Protein AF-A0A0F7PQX0-F1 (afdb_monomer)

Radius of gyration: 17.33 Å; Cα contacts (8 Å, |Δi|>4): 80; chains: 1; bounding box: 36×37×51 Å

Secondary structure (DSSP, 8-state):
---PPP---GGGGS-HHHHHHHHHHHHHHHHHHHHHHHHHHHHHHHHHHH-------HHHHHHHHHHHHHHHHHT-HHHHHHHHHHHHHHHSTT--HHHHHHHHHHHHHHHHTT-

pLDDT: mean 83.14, std 13.58, range [38.31, 96.0]

Mean predicted aligned error: 7.8 Å

Nearest PDB structures (foldseek):
  4clv-assembly1_B  TM=4.391E-01  e=2.911E+00  Cupriavidus metallidurans
  6zw4-assembly1_A  TM=3.928E-01  e=2.340E+00  Nostoc punctiforme

Structure (mmCIF, N/CA/C/O backbone):
data_AF-A0A0F7PQX0-F1
#
_entry.id   AF-A0A0F7PQX0-F1
#
loop_
_atom_site.group_PDB
_atom_site.id
_atom_site.type_symbol
_atom_site.label_atom_id
_atom_site.label_alt_id
_atom_site.label_comp_id
_atom_site.label_asym_id
_atom_site.label_entity_id
_atom_site.label_seq_id
_atom_site.pdbx_PDB_ins_code
_atom_site.Cartn_x
_atom_site.Cartn_y
_atom_site.Cartn_z
_atom_site.occupancy
_atom_site.B_iso_or_equiv
_atom_site.auth_seq_id
_atom_site.auth_comp_id
_atom_site.auth_asym_id
_atom_site.auth_atom_id
_atom_site.pdbx_PDB_model_num
ATOM 1 N N . MET A 1 1 ? -11.679 -28.356 32.344 1.00 43.12 1 MET A N 1
ATOM 2 C CA . MET A 1 1 ? -11.348 -27.948 30.962 1.00 43.12 1 MET A CA 1
ATOM 3 C C . MET A 1 1 ? -11.199 -26.438 30.989 1.00 43.12 1 MET A C 1
ATOM 5 O O . MET A 1 1 ? -12.171 -25.759 31.284 1.00 43.12 1 MET A O 1
ATOM 9 N N . ALA A 1 2 ? -9.970 -25.933 30.886 1.00 38.31 2 ALA A N 1
ATOM 10 C CA . ALA A 1 2 ? -9.678 -24.516 31.072 1.00 38.31 2 ALA A CA 1
ATOM 11 C C . ALA A 1 2 ? -10.131 -23.724 29.838 1.00 38.31 2 ALA A C 1
ATOM 13 O O . ALA A 1 2 ? -9.561 -23.873 28.760 1.00 38.31 2 ALA A O 1
ATOM 14 N N . SER A 1 3 ? -11.165 -22.902 30.004 1.00 41.88 3 SER A N 1
ATOM 15 C CA . SER A 1 3 ? -11.545 -21.881 29.033 1.00 41.88 3 SER A CA 1
ATOM 16 C C . SER A 1 3 ? -10.432 -20.837 28.975 1.00 41.88 3 SER A C 1
ATOM 18 O O . SER A 1 3 ? -10.211 -20.112 29.943 1.00 41.88 3 SER A O 1
ATOM 20 N N . GLN A 1 4 ? -9.706 -20.775 27.860 1.00 43.97 4 GLN A N 1
ATOM 21 C CA . GLN A 1 4 ? -8.809 -19.656 27.585 1.00 43.97 4 GLN A CA 1
ATOM 22 C C . GLN A 1 4 ? -9.641 -18.363 27.520 1.00 43.97 4 GLN A C 1
ATOM 24 O O . GLN A 1 4 ? -10.685 -18.353 26.857 1.00 43.97 4 GLN A O 1
ATOM 29 N N . PRO A 1 5 ? -9.231 -17.270 28.187 1.00 42.69 5 PRO A N 1
ATOM 30 C CA . PRO A 1 5 ? -9.898 -15.994 28.015 1.00 42.69 5 PRO A CA 1
ATOM 31 C C . PRO A 1 5 ? -9.666 -15.522 26.578 1.00 42.69 5 PRO A C 1
ATOM 33 O O . PRO A 1 5 ? -8.531 -15.452 26.103 1.00 42.69 5 PRO A O 1
ATOM 36 N N . LYS A 1 6 ? -10.773 -15.234 25.885 1.00 46.66 6 LYS A N 1
ATOM 37 C CA . LYS A 1 6 ? -10.800 -14.561 24.585 1.00 46.66 6 LYS A CA 1
ATOM 38 C C . LYS A 1 6 ? -9.884 -13.345 24.674 1.00 46.66 6 LYS A C 1
ATOM 40 O O . LYS A 1 6 ? -9.959 -12.609 25.654 1.00 46.66 6 LYS A O 1
ATOM 45 N N . SER A 1 7 ? -9.022 -13.162 23.679 1.00 45.00 7 SER A N 1
ATOM 46 C CA . SER A 1 7 ? -8.222 -11.952 23.521 1.00 45.00 7 SER A CA 1
ATOM 47 C C . SER A 1 7 ? -9.192 -10.776 23.379 1.00 45.00 7 SER A C 1
ATOM 49 O O . SER A 1 7 ? -9.646 -10.494 22.278 1.00 45.00 7 SER A O 1
ATOM 51 N N . VAL A 1 8 ? -9.603 -10.185 24.505 1.00 48.19 8 VAL A N 1
ATOM 52 C CA . VAL A 1 8 ? -10.410 -8.965 24.550 1.00 48.19 8 VAL A CA 1
ATOM 53 C C . VAL A 1 8 ? -9.546 -7.922 23.868 1.00 48.19 8 VAL A C 1
ATOM 55 O O . VAL A 1 8 ? -8.451 -7.619 24.352 1.00 48.19 8 VAL A O 1
ATOM 58 N N . ASP A 1 9 ? -9.966 -7.500 22.682 1.00 64.06 9 ASP A N 1
ATOM 59 C CA . ASP A 1 9 ? -9.229 -6.546 21.876 1.00 64.06 9 ASP A CA 1
ATOM 60 C C . ASP A 1 9 ? -9.018 -5.310 22.757 1.00 64.06 9 ASP A C 1
ATOM 62 O O . ASP A 1 9 ? -9.966 -4.803 23.354 1.00 64.06 9 ASP A O 1
ATOM 66 N N . LYS A 1 10 ? -7.768 -4.876 22.962 1.00 62.62 10 LYS A N 1
ATOM 67 C CA . LYS A 1 10 ? -7.448 -3.816 23.943 1.00 62.62 10 LYS A CA 1
ATOM 68 C C . LYS A 1 10 ? -8.224 -2.517 23.683 1.00 62.62 10 LYS A C 1
ATOM 70 O O . LYS A 1 10 ? -8.294 -1.673 24.571 1.00 62.62 10 LYS A O 1
ATOM 75 N N . LEU A 1 11 ? -8.799 -2.368 22.488 1.00 59.75 11 LEU A N 1
ATOM 76 C CA . LEU A 1 11 ? -9.705 -1.290 22.125 1.00 59.75 11 LEU A CA 1
ATOM 77 C C . LEU A 1 11 ? -11.050 -1.317 22.870 1.00 59.75 11 LEU A C 1
ATOM 79 O O . LEU A 1 11 ? -11.542 -0.244 23.203 1.00 59.75 11 LEU A O 1
ATOM 83 N N . ASP A 1 12 ? -11.596 -2.489 23.207 1.00 64.50 12 ASP A N 1
ATOM 84 C CA . ASP A 1 12 ? -12.902 -2.627 23.882 1.00 64.50 12 ASP A CA 1
ATOM 85 C C . ASP A 1 12 ? -12.867 -2.152 25.349 1.00 64.50 12 ASP A C 1
ATOM 87 O O . ASP A 1 12 ? -13.902 -1.985 25.990 1.00 64.50 12 ASP A O 1
ATOM 91 N N . GLN A 1 13 ? -11.665 -1.947 25.899 1.00 71.38 13 GLN A N 1
ATOM 92 C CA . GLN A 1 13 ? -11.436 -1.471 27.269 1.00 71.38 13 GLN A CA 1
ATOM 93 C C . GLN A 1 13 ? -11.188 0.044 27.342 1.00 71.38 13 GLN A C 1
ATOM 95 O O . GLN A 1 13 ? -10.971 0.582 28.429 1.00 71.38 13 GLN A O 1
ATOM 100 N N . LEU A 1 14 ? -11.171 0.739 26.201 1.00 76.31 14 LEU A N 1
ATOM 101 C CA . LEU A 1 14 ? 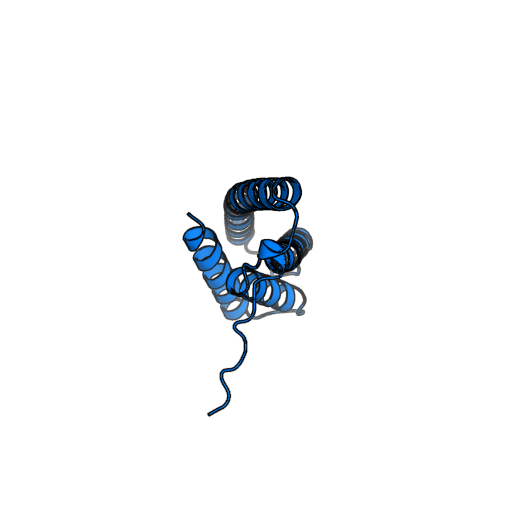-10.957 2.183 26.146 1.00 76.31 14 LEU A CA 1
ATOM 102 C C . LEU A 1 14 ? -12.267 2.945 26.409 1.00 76.31 14 LEU A C 1
ATOM 104 O O . LEU A 1 14 ? -13.335 2.427 26.093 1.00 76.31 14 LEU A O 1
ATOM 108 N N . PRO A 1 15 ? -12.215 4.187 26.924 1.00 85.44 15 PRO A N 1
ATOM 109 C CA . PRO A 1 15 ? -13.393 5.052 27.002 1.00 85.44 15 PRO A CA 1
ATOM 110 C C . PRO A 1 15 ? -14.037 5.254 25.622 1.00 85.44 15 PRO A C 1
ATOM 112 O O . PRO A 1 15 ? -13.316 5.362 24.627 1.00 85.44 15 PRO A O 1
ATOM 115 N N . ASP A 1 16 ? -15.364 5.381 25.562 1.00 83.50 16 ASP A N 1
ATOM 116 C CA . ASP A 1 16 ? -16.127 5.499 24.305 1.00 83.50 16 ASP A CA 1
ATOM 117 C C . ASP A 1 16 ? -15.600 6.607 23.373 1.00 83.50 16 ASP A C 1
ATOM 119 O O . ASP A 1 16 ? -15.536 6.442 22.155 1.00 83.50 16 ASP A O 1
ATOM 123 N N . GLU A 1 17 ? -15.149 7.735 23.929 1.00 86.44 17 GLU A N 1
ATOM 124 C CA . GLU A 1 17 ? -14.532 8.826 23.159 1.00 86.44 17 GLU A CA 1
ATOM 125 C C . GLU A 1 17 ? -13.250 8.389 22.434 1.00 86.44 17 GLU A C 1
ATOM 127 O O . GLU A 1 17 ? -13.029 8.734 21.270 1.00 86.44 17 GLU A O 1
ATOM 132 N N . ALA A 1 18 ? -12.406 7.600 23.103 1.00 84.31 18 ALA A N 1
ATOM 133 C CA . ALA A 1 18 ? -11.176 7.079 22.522 1.00 84.31 18 ALA A CA 1
ATOM 134 C C . ALA A 1 18 ? -11.476 6.022 21.450 1.00 84.31 18 ALA A C 1
ATOM 136 O O . ALA A 1 18 ? -10.843 6.040 20.393 1.00 84.31 18 ALA A O 1
ATOM 137 N N . GLN A 1 19 ? -12.475 5.162 21.676 1.00 81.88 19 GLN A N 1
ATOM 138 C CA . GLN A 1 19 ? -12.931 4.191 20.677 1.00 81.88 19 GLN A CA 1
ATOM 139 C C . GLN A 1 19 ? -13.440 4.890 19.409 1.00 81.88 19 GLN A C 1
ATOM 141 O O . GLN A 1 19 ? -12.990 4.575 18.305 1.00 81.88 19 GLN A O 1
ATOM 146 N N . ASN A 1 20 ? -14.294 5.907 19.562 1.00 86.06 20 ASN A N 1
ATOM 147 C CA . ASN A 1 20 ? -14.815 6.703 18.449 1.00 86.06 20 ASN A CA 1
ATOM 148 C C . ASN A 1 20 ? -13.699 7.408 17.670 1.00 86.06 20 ASN A C 1
ATOM 150 O O . ASN A 1 20 ? -13.701 7.418 16.437 1.00 86.06 20 ASN A O 1
ATOM 154 N N . ARG A 1 21 ? -12.700 7.959 18.368 1.00 88.69 21 ARG A N 1
ATOM 155 C CA . ARG A 1 21 ? -11.560 8.609 17.714 1.00 88.69 21 ARG A CA 1
ATOM 156 C C . ARG A 1 21 ? -10.713 7.621 16.918 1.00 88.69 21 ARG A C 1
ATOM 158 O O . ARG A 1 21 ? -10.292 7.938 15.807 1.00 88.69 21 ARG A O 1
ATOM 165 N N . ILE A 1 22 ? -10.480 6.420 17.448 1.00 86.38 22 ILE A N 1
ATOM 166 C CA . ILE A 1 22 ? -9.749 5.379 16.718 1.00 86.38 22 ILE A CA 1
ATOM 167 C C . ILE A 1 22 ? -10.554 4.902 15.505 1.00 86.38 22 ILE A C 1
ATOM 169 O O . ILE A 1 22 ? -9.976 4.729 14.434 1.00 86.38 22 ILE A O 1
ATOM 173 N N . ALA A 1 23 ? -11.876 4.761 15.627 1.00 85.44 23 ALA A N 1
ATOM 174 C CA . ALA A 1 23 ? -12.742 4.431 14.498 1.00 85.44 23 ALA A CA 1
ATOM 175 C C . ALA A 1 23 ? -12.645 5.481 13.375 1.00 85.44 23 ALA A C 1
ATOM 177 O O . ALA A 1 23 ? -12.484 5.122 12.211 1.00 85.44 23 ALA A O 1
ATOM 178 N N . GLN A 1 24 ? -12.635 6.775 13.711 1.00 89.06 24 GLN A N 1
ATOM 179 C CA . GLN A 1 24 ? -12.421 7.841 12.724 1.00 89.06 24 GLN A CA 1
ATOM 180 C C . GLN A 1 24 ? -11.036 7.768 12.066 1.00 89.06 24 GLN A C 1
ATOM 182 O O . GLN A 1 24 ? -10.923 7.904 10.849 1.00 89.06 24 GLN A O 1
ATOM 187 N N . LEU A 1 25 ? -9.979 7.515 12.844 1.00 90.12 25 LEU A N 1
ATOM 188 C CA . LEU A 1 25 ? -8.626 7.355 12.302 1.00 90.12 25 LEU A CA 1
ATOM 189 C C . LEU A 1 25 ? -8.513 6.135 11.378 1.00 90.12 25 LEU A C 1
ATOM 191 O O . LEU A 1 25 ? -7.828 6.217 10.362 1.00 90.12 25 LEU A O 1
ATOM 195 N N . ARG A 1 26 ? -9.221 5.039 11.683 1.00 87.81 26 ARG A N 1
ATOM 196 C CA . ARG A 1 26 ? -9.328 3.870 10.797 1.00 87.81 26 ARG A CA 1
ATOM 197 C C . ARG A 1 26 ? -9.985 4.232 9.467 1.00 87.81 26 ARG A C 1
ATOM 199 O O . ARG A 1 26 ? -9.453 3.869 8.424 1.00 87.81 26 ARG A O 1
ATOM 206 N N . LEU A 1 27 ? -11.080 4.995 9.482 1.00 88.88 27 LEU A N 1
ATOM 207 C CA . LEU A 1 27 ? -11.738 5.453 8.250 1.00 88.88 27 LEU A CA 1
ATOM 208 C C . LEU A 1 27 ? -10.815 6.338 7.401 1.00 88.88 27 LEU A C 1
ATOM 210 O O . LEU A 1 27 ? -10.711 6.143 6.192 1.00 88.88 27 LEU A O 1
ATOM 214 N N . LEU A 1 28 ? -10.097 7.272 8.033 1.00 91.19 28 LEU A N 1
ATOM 215 C CA . LEU A 1 28 ? -9.106 8.108 7.347 1.00 91.19 28 LEU A CA 1
ATOM 216 C C . LEU A 1 28 ? -7.955 7.278 6.772 1.00 91.19 28 LEU A C 1
ATOM 218 O O . LEU A 1 28 ? -7.478 7.557 5.675 1.00 91.19 28 LEU A O 1
ATOM 222 N N . PHE A 1 29 ? -7.514 6.250 7.496 1.00 89.81 29 PHE A N 1
ATOM 223 C CA . PHE A 1 29 ? -6.504 5.323 7.008 1.00 89.81 29 PHE A CA 1
ATOM 224 C C . PHE A 1 29 ? -6.982 4.566 5.766 1.00 89.81 29 PHE A C 1
ATOM 226 O O . PHE A 1 29 ? -6.258 4.543 4.776 1.00 89.81 29 PHE A O 1
ATOM 233 N N . VAL A 1 30 ? -8.207 4.029 5.771 1.00 89.12 30 VAL A N 1
ATOM 234 C CA . VAL A 1 30 ? -8.786 3.352 4.599 1.00 89.12 30 VAL A CA 1
ATOM 235 C C . VAL A 1 30 ? -8.903 4.312 3.413 1.00 89.12 30 VAL A C 1
ATOM 237 O O . VAL A 1 30 ? -8.499 3.964 2.306 1.00 89.12 30 VAL A O 1
ATOM 240 N N . ALA A 1 31 ? -9.365 5.548 3.627 1.00 90.69 31 ALA A N 1
ATOM 241 C CA . ALA A 1 31 ? -9.398 6.559 2.569 1.00 90.69 31 ALA A CA 1
ATOM 242 C C . ALA A 1 31 ? -7.996 6.816 1.981 1.00 90.69 31 ALA A C 1
ATOM 244 O O . ALA A 1 31 ? -7.817 6.824 0.764 1.00 90.69 31 ALA A O 1
ATOM 245 N N . ARG A 1 32 ? -6.976 6.919 2.839 1.00 90.62 32 ARG A N 1
ATOM 246 C CA . ARG A 1 32 ? -5.582 7.077 2.413 1.00 90.62 32 ARG A CA 1
ATOM 247 C C . ARG A 1 32 ? -5.027 5.841 1.700 1.00 90.62 32 ARG A C 1
ATOM 249 O O . ARG A 1 32 ? -4.227 5.984 0.783 1.00 90.62 32 ARG A O 1
ATOM 256 N N . CYS A 1 33 ? -5.444 4.633 2.076 1.00 89.81 33 CYS A N 1
ATOM 257 C CA . CYS A 1 33 ? -5.112 3.404 1.351 1.00 89.81 33 CYS A CA 1
ATOM 258 C C . CYS A 1 33 ? -5.582 3.464 -0.108 1.00 89.81 33 CYS A C 1
ATOM 260 O O . CYS A 1 33 ? -4.831 3.063 -0.996 1.00 89.81 33 CYS A O 1
ATOM 262 N N . LYS A 1 34 ? -6.763 4.039 -0.368 1.00 87.56 34 LYS A N 1
ATOM 263 C CA . LYS A 1 34 ? -7.269 4.245 -1.735 1.00 87.56 34 LYS A CA 1
ATOM 264 C C . LYS A 1 34 ? -6.398 5.228 -2.523 1.00 87.56 34 LYS A C 1
ATOM 266 O O . LYS A 1 34 ? -6.049 4.957 -3.668 1.00 87.56 34 LYS A O 1
ATOM 271 N N . GLU A 1 35 ? -5.979 6.328 -1.901 1.00 89.75 35 GLU A N 1
ATOM 272 C CA . GLU A 1 35 ? -5.039 7.278 -2.520 1.00 89.75 35 GLU A CA 1
ATOM 273 C C . GLU A 1 35 ? -3.673 6.635 -2.804 1.00 89.75 35 GLU A C 1
ATOM 275 O O . GLU A 1 35 ? -3.107 6.819 -3.882 1.00 89.75 35 GLU A O 1
ATOM 280 N N . ASN A 1 36 ? -3.159 5.834 -1.867 1.00 87.50 36 ASN A N 1
ATOM 281 C CA . ASN A 1 36 ? -1.904 5.105 -2.040 1.00 87.50 36 ASN A CA 1
ATOM 282 C C . ASN A 1 36 ? -1.987 4.107 -3.204 1.00 87.50 36 ASN A C 1
ATOM 284 O O . ASN A 1 36 ? -1.014 3.960 -3.934 1.00 87.50 36 ASN A O 1
ATOM 288 N N . LEU A 1 37 ? -3.134 3.450 -3.415 1.00 88.31 37 LEU A N 1
ATOM 289 C CA . LEU A 1 37 ? -3.340 2.535 -4.543 1.00 88.31 37 LEU A CA 1
ATOM 290 C C . LEU A 1 37 ? -3.232 3.258 -5.893 1.00 88.31 37 LEU A C 1
ATOM 292 O O . LEU A 1 37 ? -2.621 2.728 -6.820 1.00 88.31 37 LEU A O 1
ATOM 296 N N . ILE A 1 38 ? -3.768 4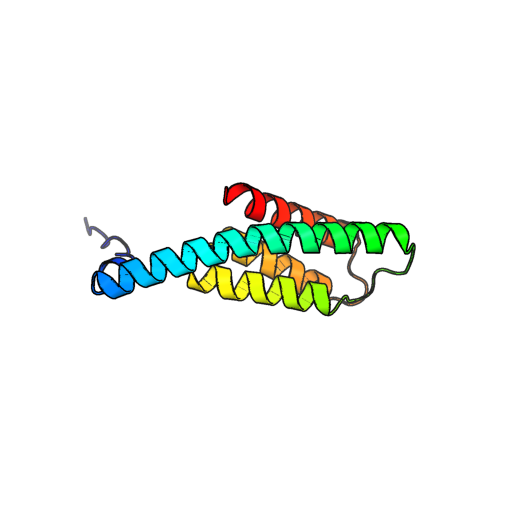.478 -5.998 1.00 88.19 38 ILE A N 1
ATOM 297 C CA . ILE A 1 38 ? -3.619 5.314 -7.199 1.00 88.19 38 ILE A CA 1
ATOM 298 C C . ILE A 1 38 ? -2.139 5.652 -7.425 1.00 88.19 38 ILE A C 1
ATOM 300 O O . ILE A 1 38 ? -1.636 5.479 -8.532 1.00 88.19 38 ILE A O 1
ATOM 304 N N . GLN A 1 39 ? -1.427 6.065 -6.372 1.00 87.31 39 GLN A N 1
ATOM 305 C CA . GLN A 1 39 ? -0.000 6.396 -6.462 1.00 87.31 39 GLN A CA 1
ATOM 306 C C . GLN A 1 39 ? 0.860 5.190 -6.850 1.00 87.31 39 GLN A C 1
ATOM 308 O O . GLN A 1 39 ? 1.737 5.323 -7.697 1.00 87.31 39 GLN A O 1
ATOM 313 N N . ILE A 1 40 ? 0.603 4.012 -6.268 1.00 86.38 40 ILE A N 1
ATOM 314 C CA . ILE A 1 40 ? 1.316 2.775 -6.615 1.00 86.38 40 ILE A CA 1
ATOM 315 C C . ILE A 1 40 ? 1.133 2.473 -8.102 1.00 86.38 40 ILE A C 1
ATOM 317 O O . ILE A 1 40 ? 2.122 2.256 -8.792 1.00 86.38 40 ILE A O 1
ATOM 321 N N . ARG A 1 41 ? -0.106 2.503 -8.609 1.00 87.00 41 ARG A N 1
ATOM 322 C CA . ARG A 1 41 ? -0.383 2.249 -10.032 1.00 87.00 41 ARG A CA 1
ATOM 323 C C . ARG A 1 41 ? 0.356 3.224 -10.940 1.00 87.00 41 ARG A C 1
ATOM 325 O O . ARG A 1 41 ? 0.985 2.792 -11.894 1.00 87.00 41 ARG A O 1
ATOM 332 N N . GLN A 1 42 ? 0.361 4.506 -10.589 1.00 86.88 42 GLN A N 1
ATOM 333 C CA . GLN A 1 42 ? 1.076 5.513 -11.364 1.00 86.88 42 GLN A CA 1
ATOM 334 C C . GLN A 1 42 ? 2.593 5.267 -11.391 1.00 86.88 42 GLN A C 1
ATOM 336 O O . GLN A 1 42 ? 3.202 5.346 -12.451 1.00 86.88 42 GLN A O 1
ATOM 341 N N . VAL A 1 43 ? 3.196 4.883 -10.260 1.00 83.25 43 VAL A N 1
ATOM 342 C CA . VAL A 1 43 ? 4.620 4.504 -10.210 1.00 83.25 43 VAL A CA 1
ATOM 343 C C . VAL A 1 43 ? 4.908 3.279 -11.086 1.00 83.25 43 VAL A C 1
ATOM 345 O O . VAL A 1 43 ? 5.961 3.220 -11.718 1.00 83.25 43 VAL A O 1
ATOM 348 N N . LEU A 1 44 ? 3.999 2.300 -11.141 1.00 82.88 44 LEU A N 1
ATOM 349 C CA . LEU A 1 44 ? 4.146 1.129 -12.015 1.00 82.88 44 LEU A CA 1
ATOM 350 C C . LEU A 1 44 ? 4.071 1.512 -13.495 1.00 82.88 44 LEU A C 1
ATOM 352 O O . LEU A 1 44 ? 4.903 1.049 -14.273 1.00 82.88 44 LEU A O 1
ATOM 356 N N . ASP A 1 45 ? 3.129 2.376 -13.870 1.00 84.50 45 ASP A N 1
ATOM 357 C CA . ASP A 1 45 ? 2.983 2.866 -15.244 1.00 84.50 45 ASP A CA 1
ATOM 358 C C . ASP A 1 45 ? 4.224 3.664 -15.682 1.00 84.50 45 ASP A C 1
ATOM 360 O O . ASP A 1 45 ? 4.776 3.426 -16.760 1.00 84.50 45 ASP A O 1
ATOM 364 N N . ASP A 1 46 ? 4.723 4.552 -14.816 1.00 83.25 46 ASP A N 1
ATOM 365 C CA . ASP A 1 46 ? 5.938 5.336 -15.060 1.00 83.25 46 ASP A CA 1
ATOM 366 C C . ASP A 1 46 ? 7.169 4.427 -15.215 1.00 83.25 46 ASP A C 1
ATOM 368 O O . ASP A 1 46 ? 8.003 4.629 -16.104 1.00 83.25 46 ASP A O 1
ATOM 372 N N . ARG A 1 47 ? 7.274 3.381 -14.383 1.00 77.56 47 ARG A N 1
ATOM 373 C CA . ARG A 1 47 ? 8.333 2.365 -14.479 1.00 77.56 47 ARG A CA 1
ATOM 374 C C . ARG A 1 47 ? 8.253 1.577 -15.784 1.00 77.56 47 ARG A C 1
ATOM 376 O O . ARG A 1 47 ? 9.282 1.400 -16.436 1.00 77.56 47 ARG A O 1
ATOM 383 N N . ALA A 1 48 ? 7.058 1.140 -16.179 1.00 78.69 48 ALA A N 1
ATOM 384 C CA . ALA A 1 48 ? 6.840 0.417 -17.430 1.00 78.69 48 ALA A CA 1
ATOM 385 C C . ALA A 1 48 ? 7.207 1.275 -18.652 1.00 78.69 48 ALA A C 1
ATOM 387 O O . ALA A 1 48 ? 7.796 0.775 -19.609 1.00 78.69 48 ALA A O 1
ATOM 388 N N . ALA A 1 49 ? 6.924 2.581 -18.606 1.00 81.38 49 ALA A N 1
ATOM 389 C CA . ALA A 1 49 ? 7.292 3.517 -19.665 1.00 81.38 49 ALA A CA 1
ATOM 390 C C . ALA A 1 49 ? 8.805 3.797 -19.732 1.00 81.38 49 ALA A C 1
ATOM 392 O O . ALA A 1 49 ? 9.341 4.047 -20.815 1.00 81.38 49 ALA A O 1
ATOM 393 N N . ALA A 1 50 ? 9.508 3.760 -18.596 1.00 77.06 50 ALA A N 1
ATOM 394 C CA . ALA A 1 50 ? 10.914 4.144 -18.510 1.00 77.06 50 ALA A CA 1
ATOM 395 C C . ALA A 1 50 ? 11.897 3.128 -19.128 1.00 77.06 50 ALA A C 1
ATOM 397 O O . ALA A 1 50 ? 13.033 3.514 -19.404 1.00 77.06 50 ALA A O 1
ATOM 398 N N . ASN A 1 51 ? 11.507 1.858 -19.349 1.00 65.44 51 ASN A N 1
ATOM 399 C CA . ASN A 1 51 ? 12.369 0.771 -19.873 1.00 65.44 51 ASN A CA 1
ATOM 400 C C . ASN A 1 51 ? 13.764 0.680 -19.203 1.00 65.44 51 ASN A C 1
ATOM 402 O O . ASN A 1 51 ? 14.734 0.205 -19.799 1.00 65.44 51 ASN A O 1
ATOM 406 N N . GLY A 1 52 ? 13.886 1.189 -17.975 1.00 62.88 52 GLY A N 1
ATOM 407 C CA . GLY A 1 52 ? 15.143 1.311 -17.249 1.00 62.88 52 GLY A CA 1
ATOM 408 C C . GLY A 1 52 ? 15.406 0.105 -16.348 1.00 62.88 52 GLY A C 1
ATOM 409 O O . GLY A 1 52 ? 14.486 -0.654 -16.048 1.00 62.88 52 GLY A O 1
ATOM 410 N N . PRO A 1 53 ? 16.652 -0.084 -15.885 1.00 60.44 53 PRO A N 1
ATOM 411 C CA . PRO A 1 53 ? 16.965 -1.142 -14.932 1.00 60.44 53 PRO A CA 1
ATOM 412 C C . PRO A 1 53 ? 16.139 -0.979 -13.648 1.00 60.44 53 PRO A C 1
ATOM 414 O O . PRO A 1 53 ? 16.043 0.129 -13.108 1.00 60.44 53 PRO A O 1
ATOM 417 N N . MET A 1 54 ? 15.578 -2.087 -13.146 1.00 65.62 54 MET A N 1
ATOM 418 C CA . MET A 1 54 ? 14.865 -2.135 -11.866 1.00 65.62 54 MET A CA 1
ATOM 419 C C . MET A 1 54 ? 15.825 -1.734 -10.753 1.00 65.62 54 MET A C 1
ATOM 421 O O . MET A 1 54 ? 16.682 -2.496 -10.312 1.00 65.62 54 MET A O 1
ATOM 425 N N . THR A 1 55 ? 15.697 -0.487 -10.327 1.00 72.00 55 THR A N 1
ATOM 426 C CA . THR A 1 55 ? 16.484 0.095 -9.251 1.00 72.00 55 THR A CA 1
ATOM 427 C C . THR A 1 55 ? 15.602 0.280 -8.027 1.00 72.00 55 THR A C 1
ATOM 429 O O . THR A 1 55 ? 14.373 0.126 -8.058 1.00 72.00 55 THR A O 1
ATOM 432 N N . GLN A 1 56 ? 16.248 0.555 -6.901 1.00 78.12 56 GLN A N 1
ATOM 433 C CA . GLN A 1 56 ? 15.544 0.916 -5.685 1.00 78.12 56 GLN A CA 1
ATOM 434 C C . GLN A 1 56 ? 14.805 2.231 -5.918 1.00 78.12 56 GLN A C 1
ATOM 436 O O . GLN A 1 56 ? 15.401 3.208 -6.363 1.00 78.12 56 GLN A O 1
ATOM 441 N N . ASP A 1 57 ? 13.517 2.252 -5.591 1.00 82.31 57 ASP A N 1
ATOM 442 C CA . ASP A 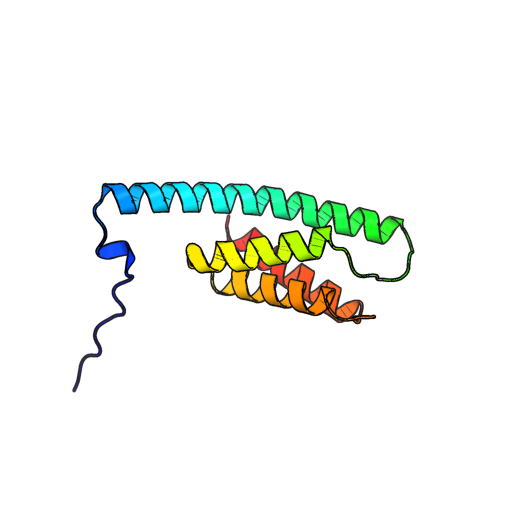1 57 ? 12.699 3.461 -5.628 1.00 82.31 57 ASP A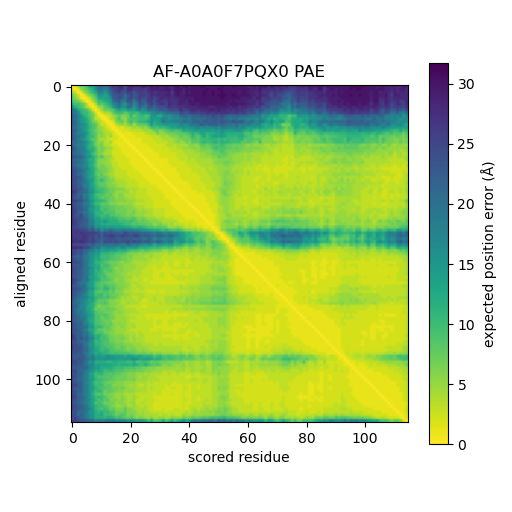 CA 1
ATOM 443 C C . ASP A 1 57 ? 12.410 3.904 -4.192 1.00 82.31 57 ASP A C 1
ATOM 445 O O . ASP A 1 57 ? 11.593 3.282 -3.500 1.00 82.31 57 ASP A O 1
ATOM 449 N N . PRO A 1 58 ? 13.079 4.967 -3.714 1.00 85.69 58 PRO A N 1
ATOM 450 C CA . PRO A 1 58 ? 12.905 5.454 -2.354 1.00 85.69 58 PRO A CA 1
ATOM 451 C C . PRO A 1 58 ? 11.468 5.880 -2.040 1.00 85.69 58 PRO A C 1
ATOM 453 O O . PRO A 1 58 ? 11.042 5.779 -0.887 1.00 85.69 58 PRO A O 1
ATOM 456 N N . SER A 1 59 ? 10.717 6.350 -3.040 1.00 85.44 59 SER A N 1
ATOM 457 C CA . SER A 1 59 ? 9.330 6.782 -2.866 1.00 85.44 59 SER A CA 1
ATOM 458 C C . SER A 1 59 ? 8.437 5.579 -2.597 1.00 85.44 59 SER A C 1
ATOM 460 O O . SER A 1 59 ? 7.664 5.591 -1.636 1.00 85.44 59 SER A O 1
ATOM 462 N N . LEU A 1 60 ? 8.608 4.508 -3.375 1.00 87.44 60 LEU A N 1
ATOM 463 C CA . LEU A 1 60 ? 7.845 3.275 -3.200 1.00 87.44 60 LEU A CA 1
ATOM 464 C C . LEU A 1 60 ? 8.224 2.540 -1.903 1.00 87.44 60 LEU A C 1
ATOM 466 O O . LEU A 1 60 ? 7.336 2.075 -1.190 1.00 87.44 60 LEU A O 1
ATOM 470 N N . ILE A 1 61 ? 9.511 2.529 -1.525 1.00 91.12 61 ILE A N 1
ATOM 471 C CA . ILE A 1 61 ? 9.968 2.001 -0.224 1.00 91.12 61 ILE A CA 1
ATOM 472 C C . ILE A 1 61 ? 9.300 2.759 0.926 1.00 91.12 61 ILE A C 1
ATOM 474 O O . ILE A 1 61 ? 8.768 2.149 1.853 1.00 91.12 61 ILE A O 1
ATOM 478 N N . LYS A 1 62 ? 9.297 4.097 0.880 1.00 91.25 62 LYS A N 1
ATOM 479 C CA . LYS A 1 62 ? 8.686 4.927 1.928 1.00 91.25 62 LYS A CA 1
ATOM 480 C C . LYS A 1 62 ? 7.174 4.716 2.019 1.00 91.25 62 LYS A C 1
ATOM 482 O O . LYS A 1 62 ? 6.622 4.727 3.125 1.00 91.25 62 LYS A O 1
ATOM 487 N N . LEU A 1 63 ? 6.508 4.532 0.881 1.00 90.81 63 LEU A N 1
ATOM 488 C CA . LEU A 1 63 ? 5.081 4.233 0.824 1.00 90.81 63 LEU A CA 1
ATOM 489 C C . LEU A 1 63 ? 4.790 2.868 1.461 1.00 90.81 63 LEU A C 1
ATOM 491 O O . LEU A 1 63 ? 3.961 2.795 2.370 1.00 90.81 63 LEU A O 1
ATOM 495 N N . ALA A 1 64 ? 5.518 1.822 1.061 1.00 92.88 64 ALA A N 1
ATOM 496 C CA . ALA A 1 64 ? 5.397 0.475 1.618 1.00 92.88 64 ALA A CA 1
ATOM 497 C C . ALA A 1 64 ? 5.654 0.461 3.137 1.00 92.88 64 ALA A C 1
ATOM 499 O O . ALA A 1 64 ? 4.849 -0.071 3.901 1.00 92.88 64 ALA A O 1
ATOM 500 N N . HIS A 1 65 ? 6.696 1.162 3.592 1.00 94.00 65 HIS A N 1
ATOM 501 C CA . HIS A 1 65 ? 7.009 1.331 5.011 1.00 94.00 65 HIS A CA 1
ATOM 502 C C . HIS A 1 65 ? 5.871 2.002 5.795 1.00 94.00 65 HIS A C 1
ATOM 504 O O . HIS A 1 65 ? 5.475 1.551 6.872 1.00 94.00 65 HIS A O 1
ATOM 510 N N . SER A 1 66 ? 5.310 3.082 5.243 1.00 91.88 66 SER A N 1
ATOM 511 C CA . SER A 1 66 ? 4.211 3.815 5.880 1.00 91.88 66 SER A CA 1
ATOM 512 C C . SER A 1 66 ? 2.946 2.960 5.975 1.00 91.88 66 SER A C 1
ATOM 514 O O . SER A 1 66 ? 2.274 2.975 7.007 1.00 91.88 66 SER A O 1
ATOM 516 N N . LEU A 1 67 ? 2.637 2.190 4.925 1.00 92.88 67 LEU A N 1
ATOM 517 C CA . LEU A 1 67 ? 1.525 1.239 4.918 1.00 92.88 67 LEU A CA 1
ATOM 518 C C . LEU A 1 67 ? 1.727 0.134 5.955 1.00 92.88 67 LEU A C 1
ATOM 520 O O . LEU A 1 67 ? 0.805 -0.134 6.723 1.00 92.88 67 LEU A O 1
ATOM 524 N N . ALA A 1 68 ? 2.918 -0.462 6.031 1.00 92.88 68 ALA A N 1
ATOM 525 C CA . ALA A 1 68 ? 3.230 -1.502 7.007 1.00 92.88 68 ALA A CA 1
ATOM 526 C C . ALA A 1 68 ? 3.048 -0.996 8.449 1.00 92.88 68 ALA A C 1
ATOM 528 O O . ALA A 1 68 ? 2.347 -1.621 9.250 1.00 92.88 68 ALA A O 1
ATOM 529 N N . GLY A 1 69 ? 3.605 0.180 8.759 1.00 89.50 69 GLY A N 1
ATOM 530 C CA . GLY A 1 69 ? 3.504 0.792 10.085 1.00 89.50 69 GLY A CA 1
ATOM 531 C C . GLY A 1 69 ? 2.071 1.165 10.471 1.00 89.50 69 GLY A C 1
ATOM 532 O O . GLY A 1 69 ? 1.608 0.823 11.559 1.00 89.50 69 GLY A O 1
ATOM 533 N N . ALA A 1 70 ? 1.336 1.828 9.578 1.00 89.25 70 ALA A N 1
ATOM 534 C CA . ALA A 1 70 ? -0.040 2.235 9.856 1.00 89.25 70 ALA A CA 1
ATOM 535 C C . ALA A 1 70 ? -0.995 1.031 9.967 1.00 89.25 70 ALA A C 1
ATOM 537 O O . ALA A 1 70 ? -1.852 1.002 10.852 1.00 89.25 70 ALA A O 1
ATOM 538 N N . SER A 1 71 ? -0.798 -0.006 9.150 1.00 91.19 71 SER A N 1
ATOM 539 C CA . SER A 1 71 ? -1.587 -1.243 9.213 1.00 91.19 71 SER A CA 1
ATOM 540 C C . SER A 1 71 ? -1.449 -1.953 10.562 1.00 91.19 71 SER A C 1
ATOM 542 O O . SER A 1 71 ? -2.438 -2.455 11.099 1.00 91.19 71 SER A O 1
ATOM 544 N N . ALA A 1 72 ? -0.250 -1.933 11.157 1.00 88.25 72 ALA A N 1
ATOM 545 C CA . ALA A 1 72 ? -0.002 -2.502 12.481 1.00 88.25 72 ALA A CA 1
ATOM 546 C C . ALA A 1 72 ? -0.755 -1.764 13.604 1.00 88.25 72 ALA A C 1
ATOM 548 O O . ALA A 1 72 ? -1.220 -2.404 14.545 1.00 88.25 72 ALA A O 1
ATOM 549 N N . ILE A 1 73 ? -0.916 -0.440 13.494 1.00 87.19 73 ILE A N 1
ATOM 550 C CA . ILE A 1 73 ? -1.650 0.377 14.477 1.00 87.19 73 ILE A CA 1
ATOM 551 C C . ILE A 1 73 ? -3.146 0.053 14.444 1.00 87.19 73 ILE A C 1
ATOM 553 O O . ILE A 1 73 ? -3.788 -0.051 15.488 1.00 87.19 73 ILE A O 1
ATOM 557 N N . PHE A 1 74 ? -3.709 -0.103 13.246 1.00 86.56 74 PHE A N 1
ATOM 558 C CA . PHE A 1 74 ? -5.153 -0.254 13.079 1.00 86.56 74 PHE A CA 1
ATOM 559 C C . PHE A 1 74 ? -5.646 -1.704 13.098 1.00 86.56 74 PHE A C 1
ATOM 561 O O . PHE A 1 74 ? -6.846 -1.910 13.290 1.00 86.56 74 PHE A O 1
ATOM 568 N N . GLY A 1 75 ? -4.740 -2.681 12.988 1.00 86.75 75 GLY A N 1
ATOM 569 C CA . GLY A 1 75 ? -5.038 -4.114 13.082 1.00 86.75 75 GLY A CA 1
ATOM 570 C C . GLY A 1 75 ? -5.141 -4.843 11.738 1.00 86.75 75 GLY A C 1
ATOM 571 O O . GLY A 1 75 ? -5.541 -6.005 11.715 1.00 86.75 75 GLY A O 1
ATOM 572 N N . TYR A 1 76 ? -4.750 -4.210 10.628 1.00 90.38 76 TYR A N 1
ATOM 573 C CA . TYR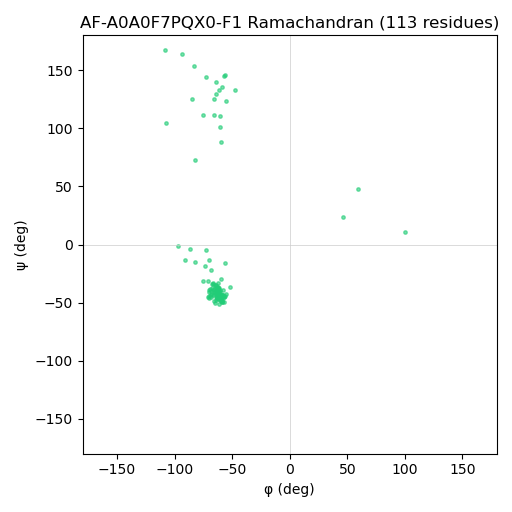 A 1 76 ? -4.775 -4.803 9.285 1.00 90.38 76 TYR A CA 1
ATOM 574 C C . TYR A 1 76 ? -3.536 -5.673 9.047 1.00 90.38 76 TYR A C 1
ATOM 576 O O . TYR A 1 76 ? -2.600 -5.289 8.349 1.00 90.38 76 TYR A O 1
ATOM 584 N N . LYS A 1 77 ? -3.494 -6.847 9.682 1.00 91.19 77 LYS A N 1
ATOM 585 C CA . LYS A 1 77 ? -2.302 -7.714 9.696 1.00 91.19 77 LYS A CA 1
ATOM 586 C C . LYS A 1 77 ? -1.851 -8.145 8.300 1.00 91.19 77 LYS A C 1
ATOM 588 O O . LYS A 1 77 ? -0.654 -8.093 8.025 1.00 91.19 77 LYS A O 1
ATOM 593 N N . ASP A 1 78 ? -2.786 -8.536 7.440 1.00 92.88 78 ASP A N 1
ATOM 594 C CA . ASP A 1 78 ? -2.465 -9.035 6.100 1.00 92.88 78 ASP A CA 1
ATOM 595 C C . ASP A 1 78 ? -1.951 -7.914 5.193 1.00 92.88 78 ASP A C 1
ATOM 597 O O . ASP A 1 78 ? -0.882 -8.066 4.602 1.00 92.88 78 ASP A O 1
ATOM 601 N N . LEU A 1 79 ? -2.603 -6.743 5.207 1.00 93.25 79 LEU A N 1
ATOM 602 C CA . LEU A 1 79 ? -2.090 -5.541 4.538 1.00 93.25 79 LEU A CA 1
ATOM 603 C C . LEU A 1 79 ? -0.692 -5.163 5.048 1.00 93.25 79 LEU A C 1
ATOM 605 O O . LEU A 1 79 ? 0.206 -4.860 4.267 1.00 93.25 79 LEU A O 1
ATOM 609 N N . GLY A 1 80 ? -0.487 -5.190 6.367 1.00 93.94 80 GLY A N 1
ATOM 610 C CA . GLY A 1 80 ? 0.812 -4.886 6.961 1.00 93.94 80 GLY A CA 1
ATOM 611 C C . GLY A 1 80 ? 1.903 -5.854 6.499 1.00 93.94 80 GLY A C 1
ATOM 612 O O . GLY A 1 80 ? 3.024 -5.434 6.213 1.00 93.94 80 GLY A O 1
ATOM 613 N N . ARG A 1 81 ? 1.571 -7.143 6.377 1.00 95.50 81 ARG A N 1
ATOM 614 C CA . ARG A 1 81 ? 2.490 -8.186 5.914 1.00 95.50 81 ARG A CA 1
ATOM 615 C C . ARG A 1 81 ? 2.850 -8.023 4.439 1.00 95.50 81 ARG A C 1
ATOM 617 O O . ARG A 1 81 ? 4.030 -8.140 4.111 1.00 95.50 81 ARG A O 1
ATOM 624 N N . THR A 1 82 ? 1.881 -7.762 3.562 1.00 96.00 82 THR A N 1
ATOM 625 C CA . THR A 1 82 ? 2.152 -7.564 2.127 1.00 96.00 82 THR A CA 1
ATOM 626 C C . THR A 1 82 ? 2.925 -6.270 1.883 1.00 96.00 82 THR A C 1
ATOM 628 O O . THR A 1 82 ? 3.903 -6.281 1.139 1.00 96.00 82 THR A O 1
ATOM 631 N N . ALA A 1 83 ? 2.597 -5.189 2.600 1.00 95.19 83 ALA A N 1
ATOM 632 C CA . ALA A 1 83 ? 3.3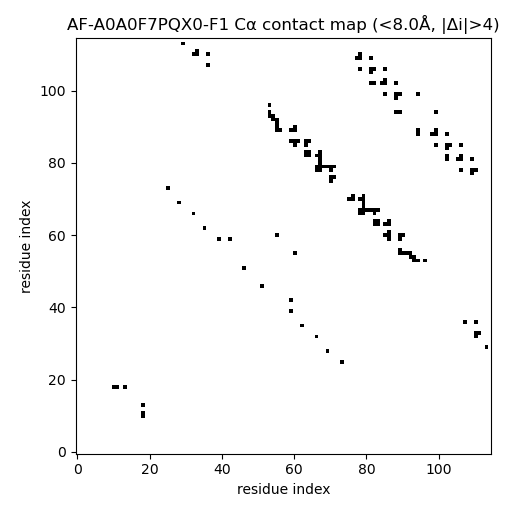56 -3.940 2.553 1.00 95.19 83 ALA A CA 1
ATOM 633 C C . ALA A 1 83 ? 4.812 -4.126 3.016 1.00 95.19 83 ALA A C 1
ATOM 635 O O . ALA A 1 83 ? 5.735 -3.645 2.362 1.00 95.19 83 ALA A O 1
ATOM 636 N N . PHE A 1 84 ? 5.042 -4.876 4.098 1.00 95.62 84 PHE A N 1
ATOM 637 C CA . PHE A 1 84 ? 6.394 -5.191 4.567 1.00 95.62 84 PHE A CA 1
ATOM 638 C C . PHE A 1 84 ? 7.175 -6.076 3.583 1.00 95.62 84 PHE A C 1
ATOM 640 O O . PHE A 1 84 ? 8.375 -5.872 3.387 1.00 95.62 84 PHE A O 1
ATOM 647 N N . LYS A 1 85 ? 6.509 -7.047 2.943 1.00 95.38 85 LYS A N 1
ATOM 648 C CA . LYS A 1 85 ? 7.113 -7.878 1.890 1.00 95.38 85 LYS A CA 1
ATOM 6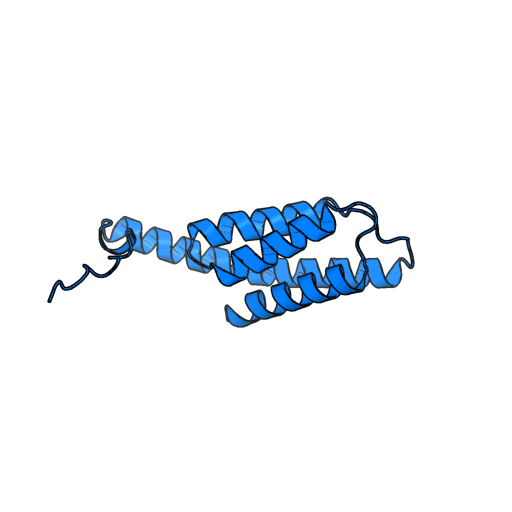49 C C . LYS A 1 85 ? 7.583 -7.003 0.726 1.00 95.38 85 LYS A C 1
ATOM 651 O O . LYS A 1 85 ? 8.746 -7.098 0.355 1.00 95.38 85 LYS A O 1
ATOM 656 N N . LEU A 1 86 ? 6.731 -6.096 0.238 1.00 94.06 86 LEU A N 1
ATOM 657 C CA . LEU A 1 86 ? 7.100 -5.144 -0.812 1.00 94.06 86 LEU A CA 1
ATOM 658 C C . LEU A 1 86 ? 8.266 -4.238 -0.389 1.00 94.06 86 LEU A C 1
ATOM 660 O O . LEU A 1 86 ? 9.210 -4.061 -1.156 1.00 94.06 86 LEU A O 1
ATOM 664 N N . GLU A 1 87 ? 8.231 -3.690 0.832 1.00 95.06 87 GLU A N 1
ATOM 665 C CA . GLU A 1 87 ? 9.335 -2.887 1.374 1.00 95.06 87 GLU A CA 1
ATOM 666 C C . GLU A 1 87 ? 10.653 -3.675 1.353 1.00 95.06 87 GLU A C 1
ATOM 668 O O . GLU A 1 87 ? 11.689 -3.145 0.953 1.00 95.06 87 GLU A O 1
ATOM 673 N N . SER A 1 88 ? 10.608 -4.941 1.769 1.00 93.81 88 SER A N 1
ATOM 674 C CA . SER A 1 88 ? 11.779 -5.817 1.837 1.00 93.81 88 SER A CA 1
ATOM 675 C C . SER A 1 88 ? 12.339 -6.108 0.446 1.00 93.81 88 SER A C 1
ATOM 677 O O . SER A 1 88 ? 13.527 -5.889 0.227 1.00 93.81 88 SER A O 1
ATOM 679 N N . THR A 1 89 ? 11.485 -6.489 -0.510 1.00 92.62 89 THR A N 1
ATOM 680 C CA . THR A 1 89 ? 11.882 -6.729 -1.906 1.00 92.62 89 THR A CA 1
ATOM 681 C C . THR A 1 89 ? 12.544 -5.495 -2.516 1.00 92.62 89 THR A C 1
ATOM 683 O O . THR A 1 89 ? 13.613 -5.590 -3.106 1.00 92.62 89 THR A O 1
ATOM 686 N N . LEU A 1 90 ? 11.977 -4.303 -2.311 1.00 90.06 90 LEU A N 1
ATOM 687 C CA . LEU A 1 90 ? 12.534 -3.059 -2.856 1.00 90.06 90 LEU A CA 1
ATOM 688 C C . LEU A 1 90 ? 13.869 -2.640 -2.222 1.00 90.06 90 LEU A C 1
ATOM 690 O O . LEU A 1 90 ? 14.616 -1.860 -2.819 1.00 90.06 90 LEU A O 1
ATOM 694 N N . ARG A 1 91 ? 14.171 -3.122 -1.011 1.00 91.38 91 ARG A N 1
ATOM 695 C CA . ARG A 1 91 ? 15.450 -2.888 -0.322 1.00 91.38 91 ARG A CA 1
ATOM 696 C C . ARG A 1 91 ? 16.554 -3.835 -0.780 1.00 91.38 91 ARG A C 1
ATOM 698 O O . ARG A 1 91 ? 17.722 -3.554 -0.511 1.00 91.38 91 ARG A O 1
ATOM 705 N N . GLU A 1 92 ? 16.221 -4.916 -1.473 1.00 89.88 92 GLU A N 1
ATOM 706 C CA . GLU A 1 92 ? 17.217 -5.784 -2.086 1.00 89.88 92 GLU A CA 1
ATOM 707 C C . GLU A 1 92 ? 17.835 -5.103 -3.312 1.00 89.88 92 GLU A C 1
ATOM 709 O O . GLU A 1 92 ? 17.191 -4.349 -4.044 1.00 89.88 92 GLU A O 1
ATOM 714 N N . VAL A 1 93 ? 19.131 -5.329 -3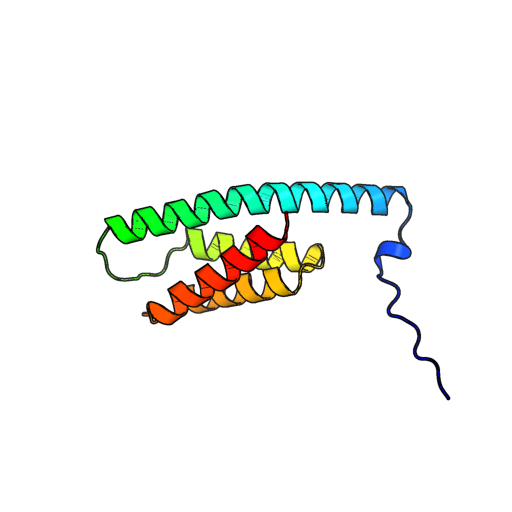.518 1.00 82.00 93 VAL A N 1
ATOM 715 C CA . VAL A 1 93 ? 19.830 -4.846 -4.710 1.00 82.00 93 VAL A CA 1
ATOM 716 C C . VAL A 1 93 ? 19.618 -5.880 -5.812 1.00 82.00 93 VAL A C 1
ATOM 718 O O . VAL A 1 93 ? 19.960 -7.042 -5.614 1.00 82.00 93 VAL A O 1
ATOM 721 N N . ASN A 1 94 ? 19.102 -5.456 -6.970 1.00 83.62 94 ASN A N 1
ATOM 722 C CA . ASN A 1 94 ? 18.759 -6.328 -8.103 1.00 83.62 94 ASN A CA 1
ATOM 723 C C . ASN A 1 94 ? 17.712 -7.408 -7.762 1.00 83.62 94 ASN A C 1
ATOM 725 O O . ASN A 1 94 ? 17.902 -8.578 -8.098 1.00 83.62 94 ASN A O 1
ATOM 729 N N . TYR A 1 95 ? 16.615 -7.024 -7.098 1.00 86.44 95 TYR A N 1
ATOM 730 C CA . TYR A 1 95 ? 15.488 -7.934 -6.875 1.00 86.44 95 TYR A CA 1
ATOM 731 C C . TYR A 1 95 ? 14.935 -8.480 -8.209 1.00 86.44 95 TYR A C 1
ATOM 733 O O . TYR A 1 95 ? 14.911 -7.750 -9.207 1.00 86.44 95 TYR A O 1
ATOM 741 N N . PRO A 1 96 ? 14.471 -9.743 -8.258 1.00 86.38 96 PRO A N 1
ATOM 742 C CA . PRO A 1 96 ? 13.802 -10.277 -9.437 1.00 86.38 96 PRO A CA 1
ATOM 743 C C . PRO A 1 96 ? 12.495 -9.532 -9.720 1.00 86.38 96 PRO A C 1
ATOM 745 O O . PRO A 1 96 ? 11.707 -9.268 -8.811 1.00 86.38 96 PRO A O 1
ATOM 748 N N . GLU A 1 97 ? 12.212 -9.263 -10.994 1.00 84.38 97 GLU A N 1
ATOM 749 C CA . GLU A 1 97 ? 10.971 -8.576 -11.379 1.00 84.38 97 GLU A CA 1
ATOM 750 C C . GLU A 1 97 ? 9.717 -9.371 -11.017 1.00 84.38 97 GLU A C 1
ATOM 752 O O . GLU A 1 97 ? 8.694 -8.796 -10.653 1.00 84.38 97 GLU A O 1
ATOM 757 N N . ALA A 1 98 ? 9.800 -10.702 -11.070 1.00 87.62 98 ALA A N 1
ATOM 758 C CA . ALA A 1 98 ? 8.709 -11.573 -10.652 1.00 87.62 98 ALA A CA 1
ATOM 759 C C . ALA A 1 98 ? 8.376 -11.387 -9.161 1.00 87.62 98 ALA A C 1
ATOM 761 O O . ALA A 1 98 ? 7.202 -11.333 -8.800 1.00 87.62 98 ALA A O 1
ATOM 762 N N . ASP A 1 99 ? 9.393 -11.221 -8.311 1.00 90.44 99 ASP A N 1
ATOM 763 C CA . ASP A 1 99 ? 9.204 -11.031 -6.870 1.00 90.44 99 ASP A CA 1
ATOM 764 C C . ASP A 1 99 ? 8.593 -9.661 -6.574 1.00 90.44 99 ASP A C 1
ATOM 766 O O . ASP A 1 99 ? 7.689 -9.550 -5.743 1.00 90.44 99 ASP A O 1
ATOM 770 N N . PHE A 1 100 ? 9.047 -8.625 -7.287 1.00 88.88 100 PHE A N 1
ATOM 771 C CA . PHE A 1 100 ? 8.455 -7.292 -7.223 1.00 88.88 100 PHE A CA 1
ATOM 772 C C . PHE A 1 100 ? 6.994 -7.300 -7.675 1.00 88.88 100 PHE A C 1
ATOM 774 O O . PHE A 1 100 ? 6.127 -6.842 -6.932 1.00 88.88 100 PHE A O 1
ATOM 781 N N . THR A 1 101 ? 6.721 -7.867 -8.851 1.00 88.62 101 THR A N 1
ATOM 782 C CA . THR A 1 101 ? 5.374 -7.952 -9.428 1.00 88.62 101 THR A CA 1
ATOM 783 C C . THR A 1 101 ? 4.432 -8.670 -8.471 1.00 88.62 101 THR A C 1
ATOM 785 O O . THR A 1 101 ? 3.398 -8.118 -8.108 1.00 88.62 101 THR A O 1
ATOM 788 N N . GLN A 1 102 ? 4.834 -9.836 -7.958 1.00 91.75 102 GLN A N 1
ATOM 789 C CA . GLN A 1 102 ? 4.020 -10.586 -7.008 1.00 91.75 102 GLN A CA 1
ATOM 790 C C . GLN A 1 102 ? 3.780 -9.799 -5.713 1.00 91.75 102 GLN A C 1
ATOM 792 O O . GLN A 1 102 ? 2.663 -9.768 -5.209 1.00 91.75 102 GLN A O 1
ATOM 797 N N . ALA A 1 103 ? 4.804 -9.143 -5.154 1.00 92.69 103 ALA A N 1
ATOM 798 C CA . ALA A 1 103 ? 4.643 -8.356 -3.931 1.00 92.69 103 ALA A CA 1
ATOM 799 C C . ALA A 1 103 ? 3.705 -7.150 -4.121 1.00 92.69 103 ALA A C 1
ATOM 801 O O . ALA A 1 103 ? 2.969 -6.787 -3.201 1.00 92.69 103 ALA A O 1
ATOM 802 N N . VAL A 1 104 ? 3.722 -6.535 -5.304 1.00 90.75 104 VAL A N 1
ATOM 803 C CA . VAL A 1 104 ? 2.816 -5.444 -5.675 1.00 90.75 104 VAL A CA 1
ATOM 804 C C . VAL A 1 104 ? 1.390 -5.949 -5.876 1.00 90.75 104 VAL A C 1
ATOM 806 O O . VAL A 1 104 ? 0.463 -5.330 -5.357 1.00 90.75 104 VAL A O 1
ATOM 809 N N . GLU A 1 105 ? 1.200 -7.062 -6.584 1.00 92.25 105 GLU A N 1
ATOM 810 C CA . GLU A 1 105 ? -0.113 -7.685 -6.782 1.00 92.25 105 GLU A CA 1
ATOM 811 C C . GLU A 1 105 ? -0.746 -8.082 -5.445 1.00 92.25 105 G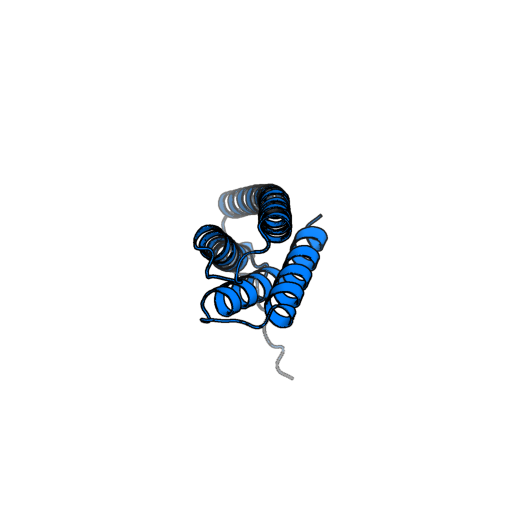LU A C 1
ATOM 813 O O . GLU A 1 105 ? -1.878 -7.678 -5.168 1.00 92.25 105 GLU A O 1
ATOM 818 N N . ASP A 1 106 ? 0.020 -8.749 -4.571 1.00 94.19 106 ASP A N 1
ATOM 819 C CA . ASP A 1 106 ? -0.403 -9.101 -3.211 1.00 94.19 106 ASP A CA 1
ATOM 820 C C . ASP A 1 106 ? -0.849 -7.844 -2.433 1.00 94.19 106 ASP A C 1
ATOM 822 O O . ASP A 1 106 ? -1.847 -7.853 -1.710 1.00 94.19 106 ASP A O 1
ATOM 826 N N . LEU A 1 107 ? -0.112 -6.732 -2.557 1.00 93.06 107 LEU A N 1
ATOM 827 C CA . LEU A 1 107 ? -0.450 -5.478 -1.881 1.00 93.06 107 LEU A CA 1
ATOM 828 C C . LEU A 1 107 ? -1.726 -4.839 -2.450 1.00 93.06 107 LEU A C 1
ATOM 830 O O . LEU A 1 107 ? -2.565 -4.365 -1.682 1.00 93.06 107 LEU A O 1
ATOM 834 N N . ILE A 1 108 ? -1.884 -4.818 -3.775 1.00 92.06 108 ILE A N 1
ATOM 835 C CA . ILE A 1 108 ? -3.068 -4.267 -4.447 1.00 92.06 108 ILE A CA 1
ATOM 836 C C . ILE A 1 108 ? -4.317 -5.073 -4.083 1.00 92.06 108 ILE A C 1
ATOM 838 O O . ILE A 1 108 ? -5.366 -4.472 -3.839 1.00 92.06 108 ILE A O 1
ATOM 842 N N . GLU A 1 109 ? -4.214 -6.399 -4.001 1.00 93.44 109 GLU A N 1
ATOM 843 C CA . GLU A 1 109 ? -5.309 -7.266 -3.563 1.00 93.44 109 GLU A CA 1
ATOM 844 C C . GLU A 1 109 ? -5.769 -6.888 -2.149 1.00 93.44 109 GLU A C 1
ATOM 846 O O . GLU A 1 109 ? -6.952 -6.614 -1.935 1.00 93.44 109 GLU A O 1
ATOM 851 N N . GLN A 1 110 ? -4.831 -6.758 -1.202 1.00 93.56 110 GLN A N 1
ATOM 852 C CA . GLN A 1 110 ? -5.154 -6.356 0.171 1.00 93.56 110 GLN A CA 1
ATOM 853 C C . GLN A 1 110 ? -5.757 -4.951 0.249 1.00 93.56 110 GLN A C 1
ATOM 855 O O . GLN A 1 110 ? -6.694 -4.729 1.009 1.00 93.56 110 GLN A O 1
ATOM 860 N N . LEU A 1 111 ? -5.252 -3.995 -0.534 1.00 89.38 111 LEU A N 1
ATOM 861 C CA . LEU A 1 111 ? -5.796 -2.634 -0.573 1.00 89.38 111 LEU A CA 1
ATOM 862 C C . LEU A 1 111 ? -7.207 -2.585 -1.174 1.00 89.38 111 LEU A C 1
ATOM 864 O O . LEU A 1 111 ? -8.018 -1.772 -0.740 1.00 89.38 111 LEU A O 1
ATOM 868 N N . THR A 1 112 ? -7.504 -3.447 -2.147 1.00 88.94 112 THR A N 1
ATOM 869 C CA . THR A 1 112 ? -8.826 -3.528 -2.789 1.00 88.94 112 THR A CA 1
ATOM 870 C C . THR A 1 112 ? -9.847 -4.224 -1.887 1.00 88.94 112 THR A C 1
ATOM 872 O O . THR A 1 112 ? -11.016 -3.861 -1.902 1.00 88.94 112 THR A O 1
ATOM 875 N N . ALA A 1 113 ? -9.413 -5.170 -1.050 1.00 89.50 113 ALA A N 1
ATOM 876 C CA . ALA A 1 113 ? -10.264 -5.852 -0.071 1.00 89.50 113 ALA A CA 1
ATOM 877 C C . ALA A 1 113 ? -10.666 -4.981 1.140 1.00 89.50 113 ALA A C 1
ATOM 879 O O . ALA A 1 113 ? -11.416 -5.441 1.998 1.00 89.50 113 ALA A O 1
ATOM 880 N N . LEU A 1 114 ? -10.144 -3.750 1.244 1.00 82.62 114 LEU A N 1
ATOM 881 C CA . LEU A 1 114 ? -10.522 -2.778 2.278 1.00 82.62 114 LEU A CA 1
ATOM 882 C C . LEU A 1 114 ? -11.746 -1.920 1.910 1.00 82.62 114 LEU A C 1
ATOM 884 O O . LEU A 1 114 ? -12.144 -1.089 2.732 1.00 82.62 114 LEU A O 1
ATOM 888 N N . ASP A 1 115 ? -12.293 -2.077 0.700 1.00 59.91 115 ASP A N 1
ATOM 889 C CA . ASP A 1 115 ? -13.604 -1.532 0.304 1.00 59.91 115 ASP A CA 1
ATOM 890 C C . ASP A 1 115 ? -14.755 -2.387 0.861 1.00 59.91 115 ASP A C 1
ATOM 892 O O . ASP A 1 115 ? -15.750 -1.792 1.336 1.00 59.91 115 ASP A O 1
#

Sequence (115 aa):
MASQPKSVDKLDQLPDEAQNRIAQLRLLFVARCKENLIQIRQVLDDRAAANGPMTQDPSLIKLAHSLAGASAIFGYKDLGRTAFKLESTLREVNYPEADFTQAVEDLIEQLTALD

Solvent-accessible surface area (backbone atoms only — not comparable to full-atom values): 6507 Å² total; per-residue (Å²): 132,88,79,74,79,74,84,70,57,75,61,81,76,46,58,69,70,57,43,53,51,50,54,52,51,47,54,53,48,52,56,48,46,55,54,47,52,54,52,51,52,50,54,51,52,54,52,66,71,59,80,59,82,79,66,71,49,70,67,58,34,53,49,22,48,52,45,19,56,52,21,61,76,74,65,40,58,67,48,16,49,29,18,43,49,35,26,52,47,46,70,43,83,75,56,57,65,68,60,50,51,50,29,49,51,53,32,51,52,45,57,60,72,69,115

Foldseek 3Di:
DDDDPDPPPVLVVDPPVVNVVLVVVVVVLLVVLVVLLVVLVVVVVVVVVVPDQLAQDPVLLVSLVVQLVVCVVNVVNQLNVLSVQLNVQSPDGRRDPVSNVVSSVSNSVSSVVSD